Protein AF-A0A8J7D2Y2-F1 (afdb_monomer)

pLDDT: mean 83.56, std 7.95, range [53.69, 94.0]

Mean predicted aligned error: 7.87 Å

Sequence (78 aa):
MEIGVGLAAGILILLALKFFIALPFKLIWNSIIGAAILYLVNLTGLIMIKITFIHALIVGLFGIPGLILLAIYLNFIK

Secondary structure (DSSP, 8-state):
-HHHHHHHHHHHHHHHHHHHHHHHHHHHHHHHHHHHHHHHHHHTTS------HHHHHHHHHH-HHHHHHHHHIIIII-

Foldseek 3Di:
DVVVVVVVVVVVVVVVVCCVVVVVVLQVVLLVVLLVVVVVVVVVVPAPDDRDSVLSSQCSVVPPVSVVVRRCCVPPVD

Solvent-accessible surface area (backbone atoms only — not comparable to full-atom values): 4286 Å² total; per-residue (Å²): 117,68,70,60,53,56,52,52,52,52,51,53,53,53,53,51,52,50,48,67,59,48,49,61,55,49,50,52,52,25,23,53,51,12,38,52,51,52,50,57,47,39,72,69,64,80,46,93,68,86,88,40,73,68,57,11,31,45,22,30,73,52,37,69,65,32,45,52,52,49,51,46,45,65,73,75,74,102

Radius of gyration: 19.32 Å; Cα contacts (8 Å, |Δi|>4): 66; chains: 1; bounding box: 47×19×54 Å

Structure (mmCIF, N/CA/C/O backbone):
data_AF-A0A8J7D2Y2-F1
#
_entry.id   AF-A0A8J7D2Y2-F1
#
loop_
_atom_site.group_PDB
_atom_site.id
_atom_site.type_symbol
_atom_site.label_atom_id
_atom_site.label_alt_id
_atom_site.label_comp_id
_atom_site.label_asym_id
_atom_site.label_entity_id
_atom_site.label_seq_id
_atom_site.pdbx_PDB_ins_code
_atom_site.Cartn_x
_atom_site.Cartn_y
_atom_site.Cartn_z
_atom_site.occupancy
_atom_site.B_iso_or_equiv
_atom_site.auth_seq_id
_atom_site.auth_comp_id
_atom_site.auth_asym_id
_atom_site.auth_atom_id
_atom_site.pdbx_PDB_model_num
ATOM 1 N N . MET A 1 1 ? 27.376 -4.570 -36.706 1.00 61.59 1 MET A N 1
ATOM 2 C CA . MET A 1 1 ? 27.277 -5.150 -35.347 1.00 61.59 1 MET A CA 1
ATOM 3 C C . MET A 1 1 ? 27.306 -4.065 -34.269 1.00 61.59 1 MET A C 1
ATOM 5 O O . MET A 1 1 ? 26.455 -4.088 -33.396 1.00 61.59 1 MET A O 1
ATOM 9 N N . GLU A 1 2 ? 28.191 -3.068 -34.370 1.00 68.75 2 GLU A N 1
ATOM 10 C CA . GLU A 1 2 ? 28.404 -2.026 -33.342 1.00 68.75 2 GLU A CA 1
ATOM 11 C C . GLU A 1 2 ? 27.205 -1.086 -33.101 1.00 68.75 2 GLU A C 1
ATOM 13 O O . GLU A 1 2 ? 26.853 -0.825 -31.953 1.00 68.75 2 GLU A O 1
ATOM 18 N N . ILE A 1 3 ? 26.502 -0.655 -34.158 1.00 71.88 3 ILE A N 1
ATOM 19 C CA . ILE A 1 3 ? 25.317 0.221 -34.031 1.00 71.88 3 ILE A CA 1
ATOM 20 C C . ILE A 1 3 ? 24.180 -0.475 -33.257 1.00 71.88 3 ILE A C 1
ATOM 22 O O . ILE A 1 3 ? 23.485 0.156 -32.464 1.00 71.88 3 ILE A O 1
ATOM 26 N N . GLY A 1 4 ? 24.021 -1.793 -33.429 1.00 79.62 4 GLY A N 1
ATOM 27 C CA . GLY A 1 4 ? 22.996 -2.573 -32.726 1.00 79.62 4 GLY A CA 1
ATOM 28 C C . GLY A 1 4 ? 23.245 -2.673 -31.218 1.00 79.62 4 GLY A C 1
ATOM 29 O O . GLY A 1 4 ? 22.296 -2.625 -30.439 1.00 79.62 4 GLY A O 1
ATOM 30 N N . VAL A 1 5 ? 24.514 -2.742 -30.800 1.00 84.25 5 VAL A N 1
ATOM 31 C CA . VAL A 1 5 ? 24.898 -2.803 -29.379 1.00 84.25 5 VAL A CA 1
ATOM 32 C C . VAL A 1 5 ? 24.666 -1.456 -28.693 1.00 84.25 5 VAL A C 1
ATOM 34 O O . VAL A 1 5 ? 24.098 -1.418 -27.603 1.00 84.25 5 VAL A O 1
ATOM 37 N N . GLY A 1 6 ? 25.026 -0.345 -29.347 1.00 88.31 6 GLY A N 1
ATOM 38 C CA . GLY A 1 6 ? 24.777 1.000 -28.815 1.00 88.31 6 GLY A CA 1
ATOM 39 C C . GLY A 1 6 ? 23.286 1.310 -28.652 1.00 88.31 6 GLY A C 1
ATOM 40 O O . GLY A 1 6 ? 22.866 1.857 -27.632 1.00 88.31 6 GLY A O 1
ATOM 41 N N . LEU A 1 7 ? 22.465 0.893 -29.619 1.00 90.88 7 LEU A N 1
ATOM 42 C CA . LEU A 1 7 ? 21.016 1.103 -29.583 1.00 90.88 7 LEU A CA 1
ATOM 43 C C . LEU A 1 7 ? 20.347 0.244 -28.493 1.00 90.88 7 LEU A C 1
ATOM 45 O O . LEU A 1 7 ? 19.503 0.742 -27.748 1.00 90.88 7 LEU A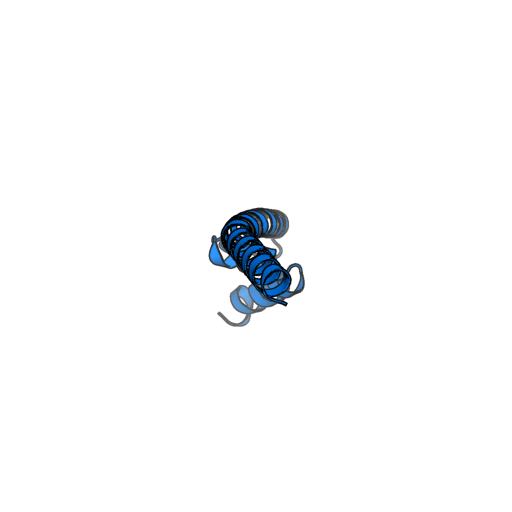 O 1
ATOM 49 N N . ALA A 1 8 ? 20.786 -1.007 -28.320 1.00 90.88 8 ALA A N 1
ATOM 50 C CA . ALA A 1 8 ? 20.331 -1.871 -27.229 1.00 90.88 8 ALA A CA 1
ATOM 51 C C . ALA A 1 8 ? 20.708 -1.317 -25.842 1.00 90.88 8 ALA A C 1
ATOM 53 O O . ALA A 1 8 ? 19.863 -1.277 -24.946 1.00 90.88 8 ALA A O 1
ATOM 54 N N . ALA A 1 9 ? 21.943 -0.832 -25.672 1.00 91.69 9 ALA A N 1
ATOM 55 C CA . ALA A 1 9 ? 22.389 -0.205 -24.428 1.00 91.69 9 ALA A CA 1
ATOM 56 C C . ALA A 1 9 ? 21.570 1.055 -24.095 1.00 91.69 9 ALA A C 1
ATOM 58 O O . ALA A 1 9 ? 21.129 1.223 -22.958 1.00 91.69 9 ALA A O 1
ATOM 59 N N . GLY A 1 10 ? 21.291 1.900 -25.095 1.00 92.56 10 GLY A N 1
ATOM 60 C CA . GLY A 1 10 ? 20.435 3.078 -24.932 1.00 92.56 10 GLY A CA 1
ATOM 61 C C . GLY A 1 10 ? 19.014 2.729 -24.475 1.00 92.56 10 GLY A C 1
ATOM 62 O O . GLY A 1 10 ? 18.500 3.337 -23.537 1.00 92.56 10 GLY A O 1
ATOM 63 N N . ILE A 1 11 ? 18.393 1.706 -25.074 1.00 94.00 11 ILE A N 1
ATOM 64 C CA . ILE A 1 11 ? 17.052 1.236 -24.680 1.00 94.00 11 ILE A CA 1
ATOM 65 C C . ILE A 1 11 ? 17.045 0.706 -23.239 1.00 94.00 11 ILE A C 1
ATOM 67 O O . ILE A 1 11 ? 16.124 1.014 -22.479 1.00 94.00 11 ILE A O 1
ATOM 71 N N . LEU A 1 12 ? 18.068 -0.057 -22.839 1.00 93.12 12 LEU A N 1
ATOM 72 C CA . LEU A 1 12 ? 18.182 -0.587 -21.476 1.00 93.12 12 LEU A CA 1
ATOM 73 C C . LEU A 1 12 ? 18.293 0.530 -20.431 1.00 93.12 12 LEU A C 1
ATOM 75 O O . LEU A 1 12 ? 17.622 0.469 -19.400 1.00 93.12 12 LEU A O 1
ATOM 79 N N . ILE A 1 13 ? 19.072 1.577 -20.715 1.00 93.19 13 ILE A N 1
ATOM 80 C CA . ILE A 1 13 ? 19.196 2.750 -19.837 1.00 93.19 13 ILE A CA 1
ATOM 81 C C . ILE A 1 13 ? 17.849 3.473 -19.705 1.00 93.19 13 ILE A C 1
ATOM 83 O O . ILE A 1 13 ? 17.427 3.798 -18.594 1.00 93.19 13 ILE A O 1
ATOM 87 N N . LEU A 1 14 ? 17.129 3.676 -20.812 1.00 92.25 14 LEU A N 1
ATOM 88 C CA . LEU A 1 14 ? 15.809 4.317 -20.792 1.00 92.25 14 LEU A CA 1
ATOM 89 C C . LEU A 1 14 ? 14.773 3.501 -20.001 1.00 92.25 14 LEU A C 1
ATOM 91 O O . LEU A 1 14 ? 13.985 4.070 -19.241 1.00 92.25 14 LEU A O 1
ATOM 95 N N . LEU A 1 15 ? 14.786 2.171 -20.132 1.00 89.56 15 LEU A N 1
ATOM 96 C CA . LEU A 1 15 ? 13.941 1.271 -19.340 1.00 89.56 15 LEU A CA 1
ATOM 97 C C . LEU A 1 15 ? 14.262 1.357 -17.843 1.00 89.56 15 LEU A C 1
ATOM 99 O O . LEU A 1 15 ? 13.339 1.436 -17.030 1.00 89.56 15 LEU A O 1
ATOM 103 N N . ALA A 1 16 ? 15.547 1.391 -17.484 1.00 88.38 16 ALA A N 1
ATOM 104 C CA . ALA A 1 16 ? 15.985 1.524 -16.098 1.00 88.38 16 ALA A CA 1
ATOM 105 C C . ALA A 1 16 ? 15.542 2.863 -15.481 1.00 88.38 16 ALA A C 1
ATOM 107 O O . ALA A 1 16 ? 14.983 2.873 -14.382 1.00 88.38 16 ALA A O 1
ATOM 108 N N . LEU A 1 17 ? 15.692 3.979 -16.207 1.00 88.81 17 LEU A N 1
ATOM 109 C CA . LEU A 1 17 ? 15.198 5.289 -15.761 1.00 88.81 17 LEU A CA 1
ATOM 110 C C . LEU A 1 17 ? 13.678 5.295 -15.570 1.00 88.81 17 LEU A C 1
ATOM 112 O O . LEU A 1 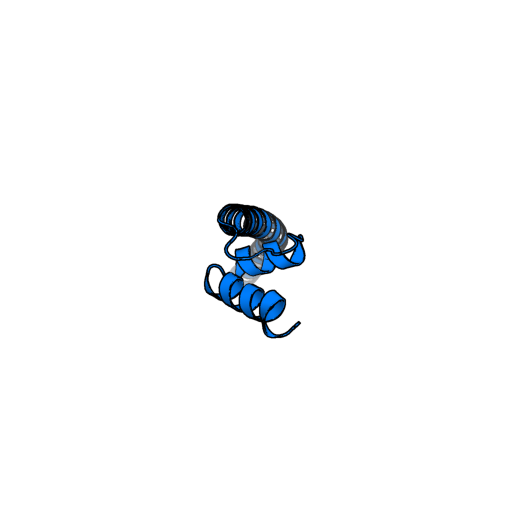17 ? 13.180 5.774 -14.548 1.00 88.81 17 LEU A O 1
ATOM 116 N N . LYS A 1 18 ? 12.929 4.729 -16.525 1.00 87.06 18 LYS A N 1
ATOM 117 C CA . LYS A 1 18 ? 11.468 4.623 -16.424 1.00 87.06 18 LYS A CA 1
ATOM 118 C C . LYS A 1 18 ? 11.057 3.834 -15.184 1.00 87.06 18 LYS A C 1
ATOM 120 O O . LYS A 1 18 ? 10.112 4.224 -14.504 1.00 87.06 18 LYS A O 1
ATOM 125 N N . PHE A 1 19 ? 11.748 2.737 -14.886 1.00 80.38 19 PHE A N 1
ATOM 126 C CA . PHE A 1 19 ? 11.464 1.919 -13.713 1.00 80.38 19 PHE A CA 1
ATOM 127 C C . PHE A 1 19 ? 11.725 2.686 -12.410 1.00 80.38 19 PHE A C 1
ATOM 129 O O . PHE A 1 19 ? 10.872 2.688 -11.522 1.00 80.38 19 PHE A O 1
ATOM 136 N N . PHE A 1 20 ? 12.845 3.410 -12.333 1.00 83.56 20 PHE A N 1
ATOM 137 C CA . PHE A 1 20 ? 13.226 4.186 -11.152 1.00 83.56 20 PHE A CA 1
ATOM 138 C C . PHE A 1 20 ? 12.231 5.309 -10.827 1.00 83.56 20 PHE A C 1
ATOM 140 O O . PHE A 1 20 ? 11.926 5.544 -9.664 1.00 83.56 20 PHE A O 1
ATOM 147 N N . ILE A 1 21 ? 11.673 5.964 -11.849 1.00 82.88 21 ILE A N 1
ATOM 148 C CA . ILE A 1 21 ? 10.672 7.029 -11.677 1.00 82.88 21 ILE A CA 1
ATOM 149 C C . ILE A 1 21 ? 9.271 6.451 -11.434 1.00 82.88 21 ILE A C 1
ATOM 151 O O . ILE A 1 21 ? 8.503 6.982 -10.632 1.00 82.88 21 ILE A O 1
ATOM 155 N N . ALA A 1 22 ? 8.914 5.349 -12.098 1.00 83.31 22 ALA A N 1
ATOM 156 C CA . ALA A 1 22 ? 7.578 4.768 -11.982 1.00 83.31 22 ALA A CA 1
ATOM 157 C C . ALA A 1 22 ? 7.330 4.098 -10.624 1.00 83.31 22 ALA A C 1
ATOM 159 O O . ALA A 1 22 ? 6.198 4.104 -10.145 1.00 83.31 22 ALA A O 1
ATOM 160 N N . LEU A 1 23 ? 8.357 3.513 -10.004 1.00 83.06 23 LEU A N 1
ATOM 161 C CA . LEU A 1 23 ? 8.239 2.845 -8.708 1.00 83.06 23 LEU A CA 1
ATOM 162 C C . LEU A 1 23 ? 7.723 3.750 -7.574 1.00 83.06 23 LEU A C 1
ATOM 164 O O . LEU A 1 23 ? 6.712 3.380 -6.974 1.00 83.06 23 LEU A O 1
ATOM 168 N N . PRO A 1 24 ? 8.333 4.914 -7.270 1.00 82.50 24 PRO A N 1
ATOM 169 C CA . PRO A 1 24 ? 7.867 5.775 -6.184 1.00 82.50 24 PRO A CA 1
ATOM 170 C C . PRO A 1 24 ? 6.454 6.306 -6.444 1.00 82.50 24 PRO A C 1
ATOM 172 O O . PRO A 1 24 ? 5.627 6.304 -5.535 1.00 82.50 24 PRO A O 1
ATOM 175 N N . PHE A 1 25 ? 6.127 6.663 -7.690 1.00 85.12 25 PHE A N 1
ATOM 176 C CA . PHE A 1 25 ? 4.773 7.089 -8.058 1.00 85.12 25 PHE A CA 1
ATOM 177 C C . PHE A 1 25 ? 3.733 5.979 -7.869 1.00 85.12 25 PHE A C 1
ATOM 179 O O . PHE A 1 25 ? 2.664 6.228 -7.313 1.00 85.12 25 PHE A O 1
ATOM 186 N N . LYS A 1 26 ? 4.050 4.742 -8.274 1.00 84.94 26 LYS A N 1
ATOM 187 C CA . LYS A 1 26 ? 3.182 3.582 -8.027 1.00 84.94 26 LYS A CA 1
ATOM 188 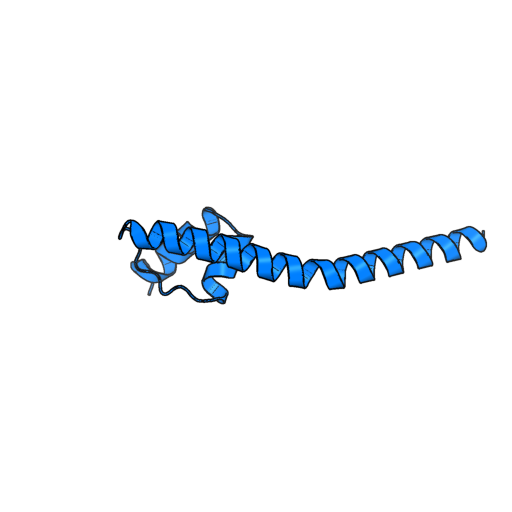C C . LYS A 1 26 ? 3.001 3.317 -6.535 1.00 84.94 26 LYS A C 1
ATOM 190 O O . LYS A 1 26 ? 1.897 2.990 -6.116 1.00 84.94 26 LYS A O 1
ATOM 195 N N . LEU A 1 27 ? 4.051 3.489 -5.735 1.00 87.69 27 LEU A N 1
ATOM 196 C CA . LEU A 1 27 ? 4.000 3.331 -4.280 1.00 87.69 27 LEU A CA 1
ATOM 197 C C . LEU A 1 27 ? 3.043 4.339 -3.634 1.00 87.69 27 LEU A C 1
ATOM 199 O O . LEU A 1 27 ? 2.202 3.958 -2.821 1.00 87.69 27 LEU A O 1
ATOM 203 N N . ILE A 1 28 ? 3.137 5.608 -4.039 1.00 88.25 28 ILE A N 1
ATOM 204 C CA . ILE A 1 28 ? 2.252 6.676 -3.562 1.00 88.25 28 ILE A CA 1
ATOM 205 C C . ILE A 1 28 ? 0.804 6.367 -3.951 1.00 88.25 28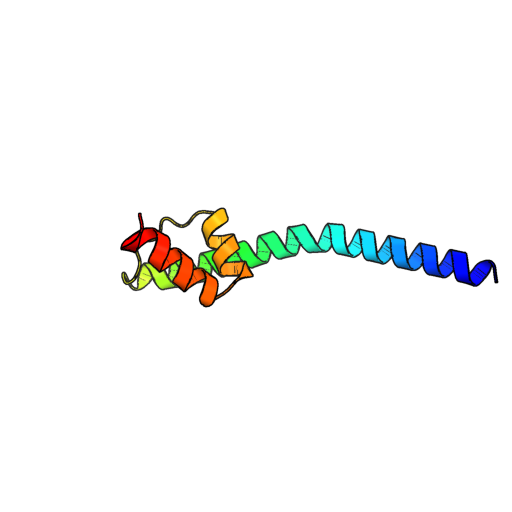 ILE A C 1
ATOM 207 O O . ILE A 1 28 ? -0.079 6.395 -3.096 1.00 88.25 28 ILE A O 1
ATOM 211 N N . TRP A 1 29 ? 0.559 6.014 -5.215 1.00 87.88 29 TRP A N 1
ATOM 212 C CA . TRP A 1 29 ? -0.793 5.739 -5.704 1.00 87.88 29 TRP A CA 1
ATOM 213 C C . TRP A 1 29 ? -1.428 4.525 -5.021 1.00 87.88 29 TRP A C 1
ATOM 215 O O . TRP A 1 29 ? -2.575 4.587 -4.579 1.00 87.88 29 TRP A O 1
ATOM 225 N N . ASN A 1 30 ? -0.655 3.452 -4.844 1.00 90.19 30 ASN A N 1
ATOM 226 C CA . ASN A 1 30 ? -1.107 2.270 -4.118 1.00 90.19 30 ASN A CA 1
ATOM 227 C C . ASN A 1 30 ? -1.413 2.614 -2.659 1.00 90.19 30 ASN A C 1
ATOM 229 O O . ASN A 1 30 ? -2.457 2.218 -2.154 1.00 90.19 30 ASN A O 1
ATOM 233 N N . SER A 1 31 ? -0.574 3.412 -1.992 1.00 90.06 31 SER A N 1
ATOM 234 C CA . SER A 1 31 ? -0.859 3.851 -0.625 1.00 90.06 31 SER A CA 1
ATOM 235 C C . SER A 1 31 ? -2.134 4.694 -0.525 1.00 90.06 31 SER A C 1
ATOM 237 O O . SER A 1 31 ? -2.851 4.564 0.463 1.00 90.06 31 SER A O 1
ATOM 239 N N . ILE A 1 32 ? -2.439 5.549 -1.506 1.00 90.94 32 ILE A N 1
ATOM 240 C CA . ILE A 1 32 ? -3.680 6.343 -1.512 1.00 90.94 32 ILE A CA 1
ATOM 241 C C . ILE A 1 32 ? -4.893 5.421 -1.659 1.00 90.94 32 ILE A C 1
ATOM 243 O O . ILE A 1 32 ? -5.840 5.520 -0.879 1.00 90.94 32 ILE A O 1
ATOM 247 N N . ILE A 1 33 ? -4.848 4.484 -2.612 1.00 90.31 33 ILE A N 1
ATOM 248 C CA . ILE A 1 33 ? -5.928 3.511 -2.828 1.00 90.31 33 ILE A CA 1
ATOM 249 C C . ILE A 1 33 ? -6.126 2.641 -1.585 1.00 90.31 33 ILE A C 1
ATOM 251 O O . ILE A 1 33 ? -7.250 2.475 -1.117 1.00 90.31 33 ILE A O 1
ATOM 255 N N . GLY A 1 34 ? -5.048 2.109 -1.011 1.00 89.19 34 GLY A N 1
ATOM 256 C CA . GLY A 1 34 ? -5.143 1.270 0.176 1.00 89.19 34 GLY A CA 1
ATOM 257 C C . GLY A 1 34 ? -5.612 2.034 1.413 1.00 89.19 34 GLY A C 1
ATOM 258 O O . GLY A 1 34 ? -6.358 1.476 2.215 1.00 89.19 34 GLY A O 1
ATOM 259 N N . ALA A 1 35 ? -5.269 3.321 1.543 1.00 90.12 35 ALA A N 1
ATOM 260 C CA . ALA A 1 35 ? -5.829 4.186 2.579 1.00 90.12 35 ALA A CA 1
ATOM 261 C C . ALA A 1 35 ? -7.334 4.405 2.373 1.00 90.12 35 ALA A C 1
ATOM 263 O O . ALA A 1 35 ? -8.085 4.325 3.340 1.00 90.12 35 ALA A O 1
ATOM 264 N N . ALA A 1 36 ? -7.783 4.621 1.132 1.00 90.56 36 ALA A N 1
ATOM 265 C CA . ALA A 1 36 ? -9.202 4.755 0.811 1.00 90.56 36 ALA A CA 1
ATOM 266 C C . ALA A 1 36 ? -9.984 3.469 1.133 1.00 90.56 36 ALA A C 1
ATOM 268 O O . ALA A 1 36 ? -11.035 3.538 1.764 1.00 90.56 36 ALA A O 1
ATOM 269 N N . ILE A 1 37 ? -9.448 2.294 0.782 1.00 87.88 37 ILE A N 1
ATOM 270 C CA . ILE A 1 37 ? -10.055 0.994 1.118 1.00 87.88 37 ILE A CA 1
ATOM 271 C C . ILE A 1 37 ? -10.120 0.808 2.636 1.00 87.88 37 ILE A C 1
ATOM 273 O O . ILE A 1 37 ? -11.182 0.490 3.165 1.00 87.88 37 ILE A O 1
ATOM 277 N N . LEU A 1 38 ? -9.013 1.036 3.350 1.00 88.38 38 LEU A N 1
ATOM 278 C CA . LEU A 1 38 ? -8.986 0.938 4.812 1.00 88.38 38 LEU A CA 1
ATOM 279 C C . LEU A 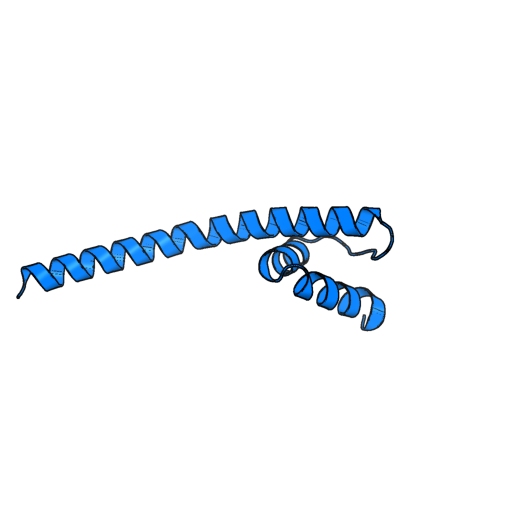1 38 ? -9.962 1.913 5.466 1.00 88.38 38 LEU A C 1
ATOM 281 O O . LEU A 1 38 ? -10.608 1.554 6.443 1.00 88.38 38 LEU A O 1
ATOM 285 N N . TYR A 1 39 ? -10.097 3.122 4.926 1.00 88.50 39 TYR A N 1
ATOM 286 C CA . TYR A 1 39 ? -11.050 4.111 5.412 1.00 88.50 39 TYR A CA 1
ATOM 287 C C . TYR A 1 39 ? -12.497 3.643 5.223 1.00 88.50 39 TYR A C 1
ATOM 289 O O . TYR A 1 39 ? -13.269 3.669 6.179 1.00 88.50 39 TYR A O 1
ATOM 297 N N . LEU A 1 40 ? -12.847 3.138 4.035 1.00 86.19 40 LEU A N 1
ATOM 298 C CA . LEU A 1 40 ? -14.172 2.571 3.757 1.00 86.19 40 LEU A CA 1
ATOM 299 C C . LEU A 1 40 ? -14.493 1.386 4.672 1.00 86.19 40 LEU A C 1
ATOM 301 O O . LEU A 1 40 ? -15.593 1.291 5.205 1.00 86.19 40 LEU A O 1
ATOM 305 N N . VAL A 1 41 ? -13.522 0.504 4.898 1.00 84.38 41 VAL A N 1
ATOM 306 C CA . VAL A 1 41 ? -13.678 -0.643 5.798 1.00 84.38 41 VAL A CA 1
ATOM 307 C C . VAL A 1 41 ? -13.820 -0.182 7.250 1.00 84.38 41 VAL A C 1
ATOM 309 O O . VAL A 1 41 ? -14.688 -0.676 7.964 1.00 84.38 41 VAL A O 1
ATOM 312 N N . ASN A 1 42 ? -13.045 0.812 7.682 1.00 84.00 42 ASN A N 1
ATOM 313 C CA . ASN A 1 42 ? -13.134 1.362 9.032 1.00 84.00 42 ASN A CA 1
ATOM 314 C C . ASN A 1 42 ? -14.488 2.057 9.291 1.00 84.00 42 ASN A C 1
ATOM 316 O O . ASN A 1 42 ? -14.999 1.986 10.404 1.00 84.00 42 ASN A O 1
ATOM 320 N N . LEU A 1 43 ? -15.116 2.657 8.268 1.00 82.31 43 LEU A N 1
ATOM 321 C CA . LEU A 1 43 ? -16.471 3.228 8.367 1.00 82.31 43 LEU A CA 1
ATOM 322 C C . LEU A 1 43 ? -17.546 2.180 8.672 1.00 82.31 43 LEU A C 1
ATOM 324 O O . LEU A 1 43 ? -18.523 2.491 9.347 1.00 82.31 43 LEU A O 1
ATOM 328 N N . THR A 1 44 ? -17.374 0.939 8.210 1.00 80.19 44 THR A N 1
ATOM 329 C CA . THR A 1 44 ? -18.326 -0.144 8.511 1.00 80.19 44 THR A CA 1
ATOM 330 C C . THR A 1 44 ? -18.265 -0.605 9.970 1.00 80.19 44 THR A C 1
ATOM 332 O O . THR A 1 44 ? -19.105 -1.393 10.393 1.00 80.19 44 THR A O 1
ATOM 335 N N . GLY A 1 45 ? -17.265 -0.156 10.742 1.00 70.75 45 GLY A N 1
ATOM 336 C CA . GLY A 1 45 ? -17.033 -0.595 12.121 1.00 70.75 45 GLY A CA 1
ATOM 337 C C . GLY A 1 45 ? -16.589 -2.056 12.244 1.00 70.75 45 GLY A C 1
ATOM 338 O O . GLY A 1 45 ? -16.329 -2.519 13.350 1.00 70.75 45 GLY A O 1
ATOM 339 N N . LEU A 1 46 ? -16.469 -2.776 11.123 1.00 67.38 46 LEU A N 1
ATOM 340 C CA . LEU A 1 46 ? -16.138 -4.198 11.086 1.00 67.38 46 LEU A CA 1
ATOM 341 C C . LEU A 1 46 ? -14.699 -4.461 11.555 1.00 67.38 46 LEU A C 1
ATOM 343 O O . LEU A 1 46 ? -14.400 -5.526 12.087 1.00 67.38 46 LEU A O 1
ATOM 347 N N . ILE A 1 47 ? -13.795 -3.501 11.324 1.00 67.75 47 ILE A N 1
ATOM 348 C CA . ILE A 1 47 ? -12.366 -3.643 11.599 1.00 67.75 47 ILE A CA 1
ATOM 349 C C . ILE A 1 47 ? -11.791 -2.277 12.021 1.00 67.75 47 ILE A C 1
ATOM 351 O O . ILE A 1 47 ? -11.574 -1.410 11.177 1.00 67.75 47 ILE A O 1
ATOM 355 N N . MET A 1 48 ? -11.522 -2.078 13.319 1.00 67.56 48 MET A N 1
ATOM 356 C CA . MET A 1 48 ? -10.866 -0.860 13.828 1.00 67.56 48 MET A CA 1
ATOM 357 C C . MET 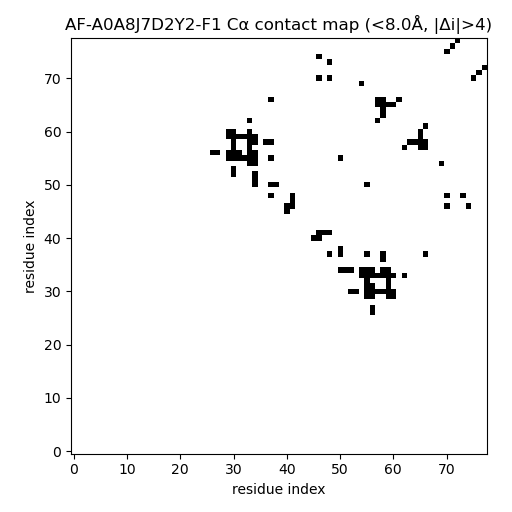A 1 48 ? -9.348 -0.939 13.632 1.00 67.56 48 MET A C 1
ATOM 359 O O . MET A 1 48 ? -8.595 -1.291 14.538 1.00 67.56 48 MET A O 1
ATOM 363 N N . ILE A 1 49 ? -8.881 -0.616 12.425 1.00 72.06 49 ILE A N 1
ATOM 364 C CA . ILE A 1 49 ? -7.447 -0.571 12.111 1.00 72.06 49 ILE A CA 1
ATOM 365 C C . ILE A 1 49 ? -6.943 0.864 12.220 1.00 72.06 49 ILE A C 1
ATOM 367 O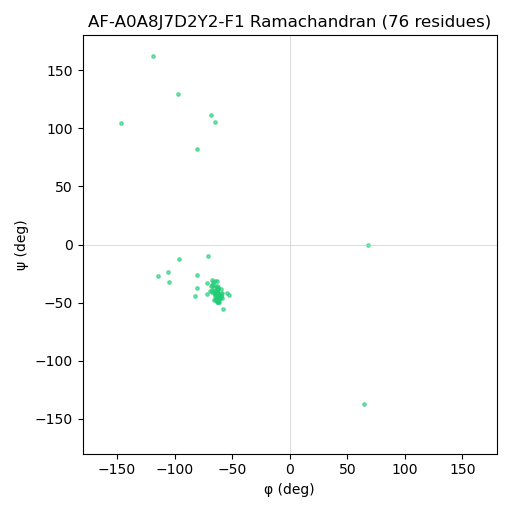 O . ILE A 1 49 ? -7.452 1.770 11.562 1.00 72.06 49 ILE A O 1
ATOM 371 N N . LYS A 1 50 ? -5.849 1.072 12.962 1.00 78.56 50 LYS A N 1
ATOM 372 C CA . LYS A 1 50 ? -5.097 2.329 12.886 1.00 78.56 50 LYS A CA 1
ATOM 373 C C . LYS A 1 50 ? -4.482 2.467 11.488 1.00 78.56 50 LYS A C 1
ATOM 375 O O . LYS A 1 50 ? -3.504 1.787 11.154 1.00 78.56 50 LYS A O 1
ATOM 380 N N . ILE A 1 51 ? -5.066 3.342 10.671 1.00 80.25 51 ILE A N 1
ATOM 381 C CA . ILE A 1 51 ? -4.619 3.605 9.300 1.00 80.25 51 ILE A CA 1
ATOM 382 C C . ILE A 1 51 ? -3.254 4.298 9.368 1.00 80.25 51 ILE A C 1
ATOM 384 O O . ILE A 1 51 ? -3.134 5.428 9.834 1.00 80.25 51 ILE A O 1
ATOM 388 N N . THR A 1 52 ? -2.209 3.596 8.935 1.00 85.69 52 THR A N 1
ATOM 389 C CA . THR A 1 52 ? -0.856 4.146 8.778 1.00 85.69 52 THR A CA 1
ATOM 390 C C . THR A 1 52 ? -0.436 4.038 7.321 1.00 85.69 52 THR A C 1
ATOM 392 O O . THR A 1 52 ? -1.000 3.235 6.576 1.00 85.69 52 THR A O 1
ATOM 395 N N . PHE A 1 53 ? 0.586 4.798 6.923 1.00 83.50 53 PHE A N 1
ATOM 396 C CA . PHE A 1 53 ? 1.150 4.712 5.575 1.00 83.50 53 PHE A CA 1
ATOM 397 C C . PHE A 1 53 ? 1.575 3.277 5.211 1.00 83.50 53 PHE A C 1
ATOM 399 O O . PHE A 1 53 ? 1.262 2.805 4.126 1.00 83.50 53 PHE A O 1
ATOM 406 N N . ILE A 1 54 ? 2.201 2.541 6.139 1.00 85.12 54 ILE A N 1
ATOM 407 C CA . ILE A 1 54 ? 2.630 1.149 5.916 1.00 85.12 54 ILE A CA 1
ATOM 408 C C . ILE A 1 54 ? 1.421 0.229 5.688 1.00 85.12 54 ILE A C 1
ATOM 410 O O . ILE A 1 54 ? 1.399 -0.546 4.737 1.00 85.12 54 ILE A O 1
ATOM 414 N N . HIS A 1 55 ? 0.392 0.328 6.535 1.00 85.00 55 HIS A N 1
ATOM 415 C CA . HIS A 1 55 ? -0.820 -0.489 6.415 1.00 85.00 55 HIS A CA 1
ATOM 416 C C . HIS A 1 55 ? -1.573 -0.203 5.112 1.00 85.00 55 HIS A C 1
ATOM 418 O O . HIS A 1 55 ? -1.978 -1.127 4.409 1.00 85.00 55 HIS A O 1
ATOM 424 N N . ALA A 1 56 ? -1.711 1.077 4.765 1.00 87.19 56 ALA A N 1
ATOM 425 C CA . ALA A 1 56 ? -2.317 1.515 3.519 1.00 87.19 56 ALA A CA 1
ATOM 426 C C . ALA A 1 56 ? -1.521 1.037 2.303 1.00 87.19 56 ALA A C 1
ATOM 428 O O . ALA A 1 56 ? -2.108 0.585 1.329 1.00 87.19 56 ALA A O 1
ATOM 429 N N . LEU A 1 57 ? -0.192 1.057 2.368 1.00 88.62 57 LEU A N 1
ATOM 430 C CA . LEU A 1 57 ? 0.648 0.541 1.298 1.00 88.62 57 LEU A CA 1
ATOM 431 C C . LEU A 1 57 ? 0.480 -0.975 1.111 1.00 88.62 57 LEU A C 1
ATOM 433 O O . LEU A 1 57 ? 0.366 -1.432 -0.023 1.00 88.62 57 LEU A O 1
ATOM 437 N N . ILE A 1 58 ? 0.416 -1.748 2.201 1.00 86.06 58 ILE A N 1
ATOM 438 C CA . ILE A 1 58 ? 0.179 -3.199 2.148 1.00 86.06 58 ILE A CA 1
ATOM 439 C C . ILE A 1 58 ? -1.183 -3.487 1.512 1.00 86.06 58 ILE A C 1
ATOM 441 O O . ILE A 1 58 ? -1.263 -4.268 0.569 1.00 86.06 58 ILE A O 1
ATOM 445 N N . VAL A 1 59 ? -2.250 -2.824 1.962 1.00 89.06 59 VAL A N 1
ATOM 446 C CA . VAL A 1 59 ? -3.591 -3.007 1.379 1.00 89.06 59 VAL A CA 1
ATOM 447 C C . VAL A 1 59 ? -3.647 -2.513 -0.068 1.00 89.06 59 VAL A C 1
ATOM 449 O O . VAL A 1 59 ? -4.298 -3.125 -0.903 1.00 89.06 59 VAL A O 1
ATOM 452 N N . GLY A 1 60 ? -2.924 -1.448 -0.399 1.00 86.81 60 GLY A N 1
ATOM 453 C CA . GLY A 1 60 ? -2.830 -0.917 -1.754 1.00 86.81 60 GLY A CA 1
ATOM 454 C C . GLY A 1 60 ? -2.089 -1.822 -2.736 1.00 86.81 60 GLY A C 1
ATOM 455 O O . GLY A 1 60 ? -2.457 -1.890 -3.904 1.00 86.81 60 GLY A O 1
ATOM 456 N N . LEU A 1 61 ? -1.046 -2.515 -2.273 1.00 87.50 61 LEU A N 1
ATOM 457 C CA . LEU A 1 61 ? -0.253 -3.448 -3.080 1.00 87.50 61 LEU A CA 1
ATOM 458 C C . LEU A 1 61 ? -0.908 -4.826 -3.191 1.00 87.50 61 LEU A C 1
ATOM 460 O O . LEU A 1 61 ? -0.927 -5.409 -4.270 1.00 87.50 61 LEU A O 1
ATOM 464 N N . PHE A 1 62 ? -1.415 -5.354 -2.077 1.00 88.00 62 PHE A N 1
ATOM 465 C CA . PHE A 1 62 ? -1.950 -6.714 -1.996 1.00 88.00 62 PHE A CA 1
ATOM 466 C C . PHE A 1 62 ? -3.470 -6.779 -2.167 1.00 88.00 62 PHE A C 1
ATOM 468 O O . PHE A 1 62 ? -4.007 -7.870 -2.334 1.00 88.00 62 PHE A O 1
ATOM 475 N N . GLY A 1 63 ? -4.179 -5.650 -2.122 1.00 85.00 63 GLY A N 1
ATOM 476 C CA . GLY A 1 63 ? -5.632 -5.586 -2.259 1.00 85.00 63 GLY A CA 1
ATOM 477 C C . GLY A 1 63 ? -6.373 -6.293 -1.120 1.00 85.00 63 GLY A C 1
ATOM 478 O O . GLY A 1 63 ? -6.014 -6.183 0.055 1.00 85.00 63 GLY A O 1
ATOM 479 N N . ILE A 1 64 ? -7.416 -7.045 -1.487 1.00 83.75 64 ILE A N 1
ATOM 480 C CA . ILE A 1 64 ? -8.281 -7.789 -0.557 1.00 83.75 64 ILE A CA 1
ATOM 481 C C . ILE A 1 64 ? -7.483 -8.803 0.292 1.00 83.75 64 ILE A C 1
ATOM 483 O O . ILE A 1 64 ? -7.662 -8.795 1.511 1.00 83.75 64 ILE A O 1
ATOM 487 N N . PRO A 1 65 ? -6.563 -9.620 -0.269 1.00 87.69 65 PRO A N 1
ATOM 488 C CA . PRO A 1 65 ? -5.681 -10.469 0.537 1.00 87.69 65 PRO A CA 1
ATOM 489 C C . PRO A 1 65 ? -4.917 -9.712 1.633 1.00 87.69 65 PRO A C 1
ATOM 491 O O . PRO A 1 65 ? -4.856 -10.169 2.773 1.00 87.69 65 PRO A O 1
ATOM 494 N N . GLY A 1 66 ? -4.370 -8.535 1.305 1.00 85.69 66 GLY A N 1
ATOM 495 C CA . GLY A 1 66 ? -3.634 -7.698 2.257 1.00 85.69 66 GLY A CA 1
ATOM 496 C C . GLY A 1 66 ? -4.521 -7.146 3.369 1.00 85.69 66 GLY A C 1
ATOM 497 O O . GLY A 1 66 ? -4.105 -7.101 4.525 1.00 85.69 66 GLY A O 1
ATOM 498 N N . LEU A 1 67 ? -5.759 -6.779 3.030 1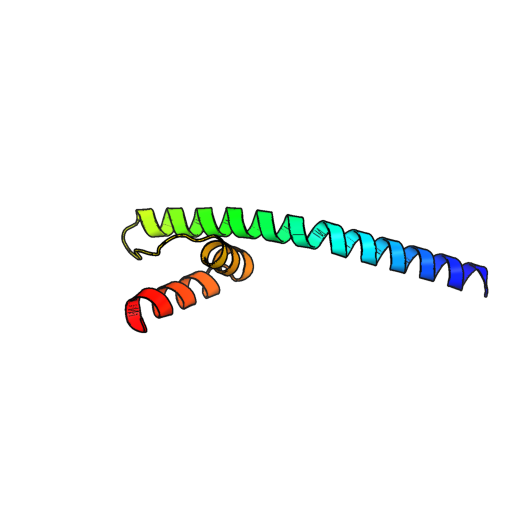.00 86.88 67 LEU A N 1
ATOM 499 C CA . LEU A 1 67 ? -6.762 -6.342 3.997 1.00 86.88 67 LEU A CA 1
ATOM 500 C C . LEU A 1 67 ? -7.095 -7.454 5.000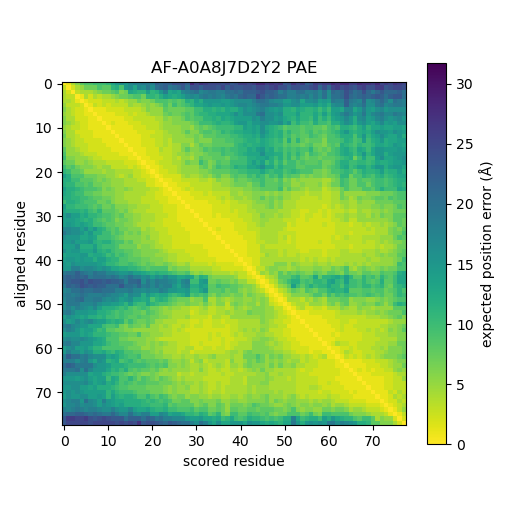 1.00 86.88 67 LEU A C 1
ATOM 502 O O . LEU A 1 67 ? -7.073 -7.209 6.203 1.00 86.88 67 LEU A O 1
ATOM 506 N N . ILE A 1 68 ? -7.372 -8.668 4.514 1.00 85.31 68 ILE A N 1
ATOM 507 C CA . ILE A 1 68 ? -7.723 -9.822 5.357 1.00 85.31 68 ILE A CA 1
ATOM 508 C C . ILE A 1 68 ? -6.564 -10.167 6.290 1.00 85.31 68 ILE A C 1
ATOM 510 O O . ILE A 1 68 ? -6.764 -10.314 7.494 1.00 85.31 68 ILE A O 1
ATOM 514 N N . LEU A 1 69 ? -5.346 -10.250 5.749 1.00 85.69 69 LEU A N 1
ATOM 515 C CA . LEU A 1 69 ? -4.161 -10.566 6.541 1.00 85.69 69 LEU A CA 1
ATOM 516 C C . LEU A 1 69 ? -3.938 -9.529 7.646 1.00 85.69 69 LEU A C 1
ATOM 518 O O . LEU A 1 69 ? -3.682 -9.893 8.792 1.00 85.69 69 LEU A O 1
ATOM 522 N N . LEU A 1 70 ? -4.073 -8.242 7.314 1.00 85.75 70 LEU A N 1
ATOM 523 C CA . LEU A 1 70 ? -3.897 -7.163 8.277 1.00 85.75 70 LEU A CA 1
ATOM 524 C C . LEU A 1 70 ? -4.996 -7.162 9.348 1.00 85.75 70 LEU A C 1
ATOM 526 O O . LEU A 1 70 ? -4.704 -6.936 10.520 1.00 85.75 70 LEU A O 1
ATOM 530 N N . ALA A 1 71 ? -6.239 -7.447 8.961 1.00 82.62 71 ALA A N 1
ATOM 531 C CA . ALA A 1 71 ? -7.363 -7.562 9.880 1.00 82.62 71 ALA A CA 1
ATOM 532 C C . ALA A 1 71 ? -7.181 -8.722 10.868 1.00 82.62 71 ALA A C 1
ATOM 534 O O . ALA A 1 71 ? -7.390 -8.533 12.064 1.00 82.62 71 ALA A O 1
ATOM 535 N N . ILE A 1 72 ? -6.743 -9.891 10.386 1.00 82.31 72 ILE A N 1
ATOM 536 C CA . ILE A 1 72 ? -6.430 -11.049 11.233 1.00 82.31 72 ILE A CA 1
ATOM 537 C C . ILE A 1 72 ? -5.273 -10.711 12.173 1.00 82.31 72 ILE A C 1
ATOM 539 O O . ILE A 1 72 ? -5.375 -10.901 13.382 1.00 82.31 72 ILE A O 1
ATOM 543 N N . TYR A 1 73 ? -4.183 -10.161 11.640 1.00 81.50 73 TYR A N 1
ATOM 544 C CA . TYR A 1 73 ? -3.005 -9.847 12.441 1.00 81.50 73 TYR A CA 1
ATOM 545 C C . TYR A 1 73 ? -3.305 -8.837 13.556 1.00 81.50 73 TYR A C 1
ATOM 547 O O . TYR A 1 73 ? -2.901 -9.050 14.693 1.00 81.50 73 TYR A O 1
ATOM 555 N N . LEU A 1 74 ? -4.022 -7.751 13.248 1.00 78.31 74 LEU A N 1
ATOM 556 C CA . LEU A 1 74 ? -4.270 -6.672 14.206 1.00 78.31 74 LEU A CA 1
ATOM 557 C C . LEU A 1 74 ? -5.405 -6.941 15.198 1.00 78.31 74 LEU A C 1
ATOM 559 O O . LEU A 1 74 ? -5.368 -6.332 16.261 1.00 78.31 74 LEU A O 1
ATOM 563 N N . ASN A 1 75 ? -6.393 -7.782 14.865 1.00 73.06 75 ASN A N 1
ATOM 564 C CA . ASN A 1 75 ? -7.521 -8.071 15.765 1.00 73.06 75 ASN A CA 1
ATOM 565 C C . ASN A 1 75 ? -7.480 -9.454 16.427 1.00 73.06 75 ASN A C 1
ATOM 567 O O . ASN A 1 75 ? -8.147 -9.633 17.439 1.00 73.06 75 ASN A O 1
ATOM 571 N N . PHE A 1 76 ? -6.788 -10.443 15.850 1.00 67.88 76 PHE A N 1
ATOM 572 C CA . PHE A 1 76 ? -6.819 -11.827 16.352 1.00 67.88 76 PHE A CA 1
ATOM 573 C C . PHE A 1 76 ? -5.477 -12.323 16.897 1.00 67.88 76 PHE A C 1
ATOM 575 O O . PHE A 1 76 ? -5.470 -13.235 17.718 1.00 67.88 76 PHE A O 1
ATOM 582 N N . ILE A 1 77 ? -4.348 -11.784 16.423 1.00 66.31 77 ILE A N 1
ATOM 583 C CA . ILE A 1 77 ? -3.002 -12.257 16.807 1.00 66.31 77 ILE A CA 1
ATOM 584 C C . ILE A 1 77 ? -2.316 -11.295 17.785 1.00 66.31 77 ILE A C 1
ATOM 586 O O . ILE A 1 77 ? -1.507 -11.726 18.606 1.00 66.31 77 ILE A O 1
ATOM 590 N N . LYS A 1 78 ? -2.606 -10.002 17.661 1.00 53.69 78 LYS A N 1
ATOM 591 C CA . LYS A 1 78 ? -2.033 -8.922 18.463 1.00 53.69 78 LYS A CA 1
ATOM 592 C C . LYS A 1 78 ? -2.930 -8.582 19.645 1.00 53.69 78 LYS A C 1
ATOM 594 O O . LYS A 1 78 ? -2.353 -8.228 20.696 1.00 53.69 78 LYS A O 1
#